Protein AF-A0A846C4S4-F1 (afdb_monomer_lite)

Radius of gyration: 27.89 Å; chains: 1; bounding box: 65×40×77 Å

Sequence (133 aa):
MNVADLKTGQMGIVDQVLNIGREQGIVQRLAAMGVVSDRPVQVLRKAQFNGPLHIRVGATTEIAIRPHEAEMIVLKTDEDDEINFYQGSQMIPKSVIELMEQVKSISVMILISIILLLISELFLKVMKLIAFS

Secondary structure (DSSP, 8-state):
-BGGGPPTT-EEEEEEE---SS-TTHHHHHHHTT--TT-EEEEEEE-STTPPEEEEETTTEEEEE-HHHHHTEEEE-TTHHHHHHHHTTTT--HHHHHHHHHHHHHHHHHHHHHHHHHHHHHHHHHHHHHTT-

Structure (mmCIF, N/CA/C/O backbone):
data_AF-A0A846C4S4-F1
#
_entry.id   AF-A0A846C4S4-F1
#
loop_
_atom_site.group_PDB
_atom_site.id
_atom_site.type_symbol
_atom_site.label_atom_id
_atom_site.label_alt_id
_atom_site.label_comp_id
_atom_site.label_asym_id
_atom_site.label_entity_id
_atom_site.label_seq_id
_atom_site.pdbx_PDB_ins_code
_atom_site.Cartn_x
_atom_site.Cartn_y
_atom_site.Cartn_z
_atom_site.occupancy
_atom_site.B_iso_or_equiv
_atom_site.auth_seq_id
_atom_site.auth_comp_id
_atom_site.auth_asym_id
_atom_site.auth_atom_id
_atom_site.pdbx_PDB_model_num
ATOM 1 N N . MET A 1 1 ? 8.318 4.111 1.316 1.00 88.62 1 MET A N 1
ATOM 2 C CA . MET A 1 1 ? 7.107 4.956 1.170 1.00 88.62 1 MET A CA 1
ATOM 3 C C . MET A 1 1 ? 6.078 4.526 2.212 1.00 88.62 1 MET A C 1
ATOM 5 O O . MET A 1 1 ? 6.084 3.351 2.561 1.00 88.62 1 MET A O 1
ATOM 9 N N . ASN A 1 2 ? 5.232 5.419 2.740 1.00 93.62 2 ASN A N 1
ATOM 10 C CA . ASN A 1 2 ? 4.182 5.058 3.708 1.00 93.62 2 ASN A CA 1
ATOM 11 C C . ASN A 1 2 ? 2.769 5.466 3.241 1.00 93.62 2 ASN A C 1
ATOM 13 O O . ASN A 1 2 ? 2.591 6.118 2.211 1.00 93.62 2 ASN A O 1
ATOM 17 N N . VAL A 1 3 ? 1.739 5.078 3.998 1.00 94.38 3 VAL A N 1
ATOM 18 C CA . VAL A 1 3 ? 0.335 5.404 3.676 1.00 94.38 3 VAL A CA 1
ATOM 19 C C . VAL A 1 3 ? 0.037 6.904 3.778 1.00 94.38 3 VAL A C 1
ATOM 21 O O . VAL A 1 3 ? -0.821 7.404 3.047 1.00 94.38 3 VAL A O 1
ATOM 24 N N . ALA A 1 4 ? 0.726 7.647 4.648 1.00 93.25 4 ALA A N 1
ATOM 25 C CA . ALA A 1 4 ? 0.550 9.095 4.756 1.00 93.25 4 ALA A CA 1
ATOM 26 C C . ALA A 1 4 ? 0.987 9.832 3.474 1.00 93.25 4 ALA A C 1
ATOM 28 O O . ALA A 1 4 ? 0.370 10.847 3.122 1.00 93.25 4 ALA A O 1
ATOM 29 N N . ASP A 1 5 ? 1.964 9.286 2.743 1.00 93.62 5 ASP A N 1
ATOM 30 C CA . ASP A 1 5 ? 2.475 9.826 1.476 1.00 93.62 5 ASP A CA 1
ATOM 31 C C . ASP A 1 5 ? 1.477 9.677 0.311 1.00 93.62 5 ASP A C 1
ATOM 33 O O . ASP A 1 5 ? 1.509 10.455 -0.647 1.00 93.62 5 ASP A O 1
ATOM 37 N N . LEU A 1 6 ? 0.543 8.721 0.391 1.00 92.38 6 LEU A N 1
ATOM 38 C CA . LEU A 1 6 ? -0.448 8.484 -0.661 1.00 92.38 6 LEU A CA 1
ATOM 39 C C . LEU A 1 6 ? -1.405 9.672 -0.823 1.00 92.38 6 LEU A C 1
ATOM 41 O O . LEU A 1 6 ? -1.929 10.242 0.140 1.00 92.38 6 LEU A O 1
ATOM 45 N N . LYS A 1 7 ? -1.699 10.037 -2.070 1.00 92.19 7 LYS A N 1
ATOM 46 C CA . LYS A 1 7 ? -2.759 11.001 -2.400 1.00 92.19 7 LYS A CA 1
ATOM 47 C C . LYS A 1 7 ? -4.128 10.328 -2.338 1.00 92.19 7 LYS A C 1
ATOM 49 O O . LYS A 1 7 ? -4.252 9.116 -2.483 1.00 92.19 7 LYS A O 1
ATOM 54 N N . THR A 1 8 ? -5.179 11.126 -2.171 1.00 94.12 8 THR A N 1
ATOM 55 C CA . THR A 1 8 ? -6.559 10.637 -2.270 1.00 94.12 8 THR A CA 1
ATOM 56 C C . THR A 1 8 ? -6.774 9.892 -3.591 1.00 94.12 8 THR A C 1
ATOM 58 O O . THR A 1 8 ? -6.402 10.390 -4.650 1.00 94.12 8 THR A O 1
ATOM 61 N N . GLY A 1 9 ? -7.362 8.701 -3.517 1.00 93.50 9 GLY A N 1
ATOM 62 C CA . GLY A 1 9 ? -7.580 7.790 -4.638 1.00 93.50 9 GLY A CA 1
ATOM 63 C C . GLY A 1 9 ? -6.430 6.815 -4.900 1.00 93.50 9 GLY A C 1
ATOM 64 O O . GLY A 1 9 ? -6.673 5.780 -5.519 1.00 93.50 9 GLY A O 1
ATOM 65 N N . GLN A 1 10 ? -5.213 7.087 -4.412 1.00 92.94 10 GLN A N 1
ATOM 66 C CA . GLN A 1 10 ? -4.066 6.201 -4.620 1.00 92.94 10 GLN A CA 1
ATOM 67 C C . GLN A 1 10 ? -4.130 4.959 -3.735 1.00 92.94 10 GLN A C 1
ATOM 69 O O . GLN A 1 10 ? -4.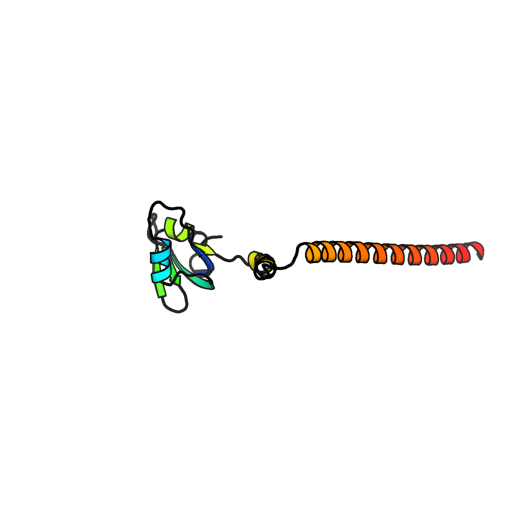664 4.994 -2.621 1.00 92.94 10 GLN A O 1
ATOM 74 N N . MET A 1 11 ? -3.551 3.878 -4.256 1.00 92.62 11 MET A N 1
ATOM 75 C CA . MET A 1 11 ? -3.430 2.590 -3.588 1.00 92.62 11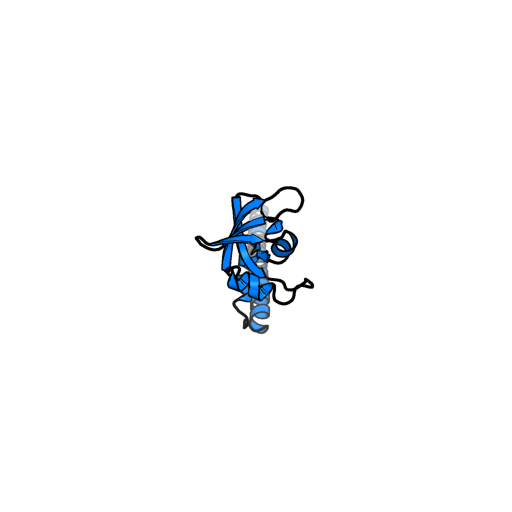 MET A CA 1
ATOM 76 C C . MET A 1 11 ? -1.967 2.190 -3.439 1.00 92.62 11 MET A C 1
ATOM 78 O O . MET A 1 11 ? -1.135 2.586 -4.250 1.00 92.62 11 MET A O 1
ATOM 82 N N . GLY A 1 12 ? -1.682 1.378 -2.428 1.00 93.44 12 GLY A N 1
ATOM 83 C CA . GLY A 1 12 ? -0.414 0.678 -2.259 1.00 93.44 12 GLY A CA 1
ATOM 84 C C . GLY A 1 12 ? -0.635 -0.679 -1.599 1.00 93.44 12 GLY A C 1
ATOM 85 O O . GLY A 1 12 ? -1.733 -0.968 -1.119 1.00 93.44 12 GLY A O 1
ATOM 86 N N . ILE A 1 13 ? 0.402 -1.511 -1.571 1.00 94.62 13 ILE A N 1
ATOM 87 C CA . ILE A 1 13 ? 0.392 -2.785 -0.845 1.00 94.62 13 ILE A CA 1
ATOM 88 C C . ILE A 1 13 ? 1.138 -2.596 0.467 1.00 94.62 13 ILE A C 1
ATOM 90 O O . ILE A 1 13 ? 2.247 -2.072 0.468 1.00 94.62 13 ILE A O 1
ATOM 94 N N . VAL A 1 14 ? 0.537 -3.003 1.583 1.00 93.81 14 VAL A N 1
ATOM 95 C CA . VAL A 1 14 ? 1.193 -2.946 2.893 1.00 93.81 14 VAL A CA 1
ATOM 96 C C . VAL A 1 14 ? 2.364 -3.927 2.917 1.00 93.81 14 VAL A C 1
ATOM 98 O O . VAL A 1 14 ? 2.187 -5.116 2.663 1.00 93.81 14 VAL A O 1
ATOM 101 N N . ASP A 1 15 ? 3.547 -3.429 3.256 1.00 93.50 15 ASP A N 1
ATOM 102 C CA . ASP A 1 15 ? 4.729 -4.244 3.523 1.00 93.50 15 ASP A CA 1
ATOM 103 C C . ASP A 1 15 ? 4.745 -4.666 4.997 1.00 93.50 15 ASP A C 1
ATOM 105 O O . ASP A 1 15 ? 4.544 -5.830 5.347 1.00 93.50 15 ASP A O 1
ATOM 109 N N . GLN A 1 16 ? 4.851 -3.679 5.887 1.00 91.75 16 GLN A N 1
ATOM 110 C CA . GLN A 1 16 ? 4.891 -3.882 7.330 1.00 91.75 16 GLN A CA 1
ATOM 111 C C . GLN A 1 16 ? 4.355 -2.668 8.096 1.00 91.75 16 GLN A C 1
ATOM 113 O O . GLN A 1 16 ? 4.259 -1.558 7.570 1.00 91.75 16 GLN A O 1
ATOM 118 N N . VAL A 1 17 ? 4.031 -2.877 9.373 1.00 90.81 17 VAL A N 1
ATOM 119 C CA . VAL A 1 17 ? 3.620 -1.815 10.300 1.00 90.81 17 VAL A CA 1
ATOM 120 C C . VAL A 1 17 ? 4.698 -1.645 11.364 1.00 90.81 17 VAL A C 1
ATOM 122 O O . VAL A 1 17 ? 4.996 -2.573 12.117 1.00 90.81 17 VAL A O 1
ATOM 125 N N . LEU A 1 18 ? 5.283 -0.454 11.433 1.00 89.19 18 LEU A N 1
ATOM 126 C CA . LEU A 1 18 ? 6.354 -0.125 12.364 1.00 89.19 18 LEU A CA 1
ATOM 127 C C . LEU A 1 18 ? 5.796 0.207 13.756 1.00 89.19 18 LEU A C 1
ATOM 129 O O . LEU A 1 18 ? 4.785 0.891 13.890 1.00 89.19 18 LEU A O 1
ATOM 133 N N . ASN A 1 19 ? 6.485 -0.230 14.811 1.00 86.62 19 ASN A N 1
ATOM 134 C CA . ASN A 1 19 ? 6.145 0.106 16.196 1.00 86.62 19 ASN A CA 1
ATOM 135 C C . ASN A 1 19 ? 7.141 1.125 16.768 1.00 86.62 19 ASN A C 1
ATOM 137 O O . ASN A 1 19 ? 7.992 0.785 17.587 1.00 86.62 19 ASN A O 1
ATOM 141 N N . ILE A 1 20 ? 7.084 2.360 16.266 1.00 77.69 20 ILE A N 1
ATOM 142 C CA . ILE A 1 20 ? 8.043 3.429 16.614 1.00 77.69 20 ILE A CA 1
ATOM 143 C C . ILE A 1 20 ? 7.416 4.449 17.591 1.00 77.69 20 ILE A C 1
ATOM 145 O O . ILE A 1 20 ? 8.097 5.310 18.146 1.00 77.69 20 ILE A O 1
ATOM 149 N N . GLY A 1 21 ? 6.109 4.345 17.848 1.00 70.44 21 GLY A N 1
ATOM 150 C CA . GLY A 1 21 ? 5.369 5.244 18.732 1.00 70.44 21 GLY A CA 1
ATOM 151 C C . GLY A 1 21 ? 5.396 4.856 20.215 1.00 70.44 21 GLY A C 1
ATOM 152 O O . GLY A 1 21 ? 5.827 3.777 20.607 1.00 70.44 21 GLY A O 1
ATOM 153 N N . ARG A 1 22 ? 4.859 5.747 21.062 1.00 65.56 22 ARG A N 1
ATOM 154 C CA . ARG A 1 22 ? 4.600 5.457 22.488 1.00 65.56 22 ARG A CA 1
ATOM 155 C C . ARG A 1 22 ? 3.328 4.630 22.723 1.00 65.56 22 ARG A C 1
ATOM 157 O O . ARG A 1 22 ? 3.098 4.195 23.849 1.00 65.56 22 ARG A O 1
ATOM 164 N N . GLU A 1 23 ? 2.490 4.446 21.701 1.00 75.75 23 GLU A N 1
ATOM 165 C CA . GLU A 1 23 ? 1.275 3.632 21.805 1.00 75.75 23 GLU A CA 1
ATOM 166 C C . GLU A 1 23 ? 1.626 2.143 21.769 1.00 75.75 23 GLU A C 1
ATOM 168 O O . GLU A 1 23 ? 1.909 1.562 20.721 1.00 75.75 23 GLU A O 1
ATOM 173 N N . GLN A 1 24 ? 1.566 1.509 22.938 1.00 80.06 24 GLN A N 1
ATOM 174 C CA . GLN A 1 24 ? 1.653 0.059 23.040 1.00 80.06 24 GLN A CA 1
ATOM 175 C C . GLN A 1 24 ? 0.465 -0.579 22.310 1.00 80.06 24 GLN A C 1
ATOM 177 O O . GLN A 1 24 ? -0.685 -0.197 22.517 1.00 80.06 24 GLN A O 1
ATOM 182 N N . GLY A 1 25 ? 0.742 -1.566 21.458 1.00 86.06 25 GLY A N 1
ATOM 183 C CA . GLY A 1 25 ? -0.300 -2.342 20.783 1.00 86.06 25 GLY A CA 1
ATOM 184 C C . GLY A 1 25 ? -0.833 -1.742 19.480 1.00 86.06 25 GLY A C 1
ATOM 185 O O . GLY A 1 25 ? -1.808 -2.267 18.943 1.00 86.06 25 GLY A O 1
ATOM 186 N N . ILE A 1 26 ? -0.211 -0.686 18.936 1.00 89.38 26 ILE A N 1
ATOM 187 C CA . ILE A 1 26 ? -0.620 -0.109 17.644 1.00 89.38 26 ILE A CA 1
ATOM 188 C C . ILE A 1 26 ? -0.626 -1.154 16.521 1.00 89.38 26 ILE A C 1
ATOM 190 O O . ILE A 1 26 ? -1.588 -1.232 15.760 1.00 89.38 26 ILE A O 1
ATOM 194 N N . VAL A 1 27 ? 0.396 -2.013 16.474 1.00 90.94 27 VAL A N 1
ATOM 195 C CA . VAL A 1 27 ? 0.512 -3.093 15.484 1.00 90.94 27 VAL A CA 1
ATOM 196 C C . VAL A 1 27 ? -0.649 -4.075 15.625 1.00 90.94 27 VAL A C 1
ATOM 198 O O . VAL A 1 27 ? -1.316 -4.372 14.639 1.00 90.94 27 VAL A O 1
ATOM 201 N N . GLN A 1 28 ? -0.953 -4.532 16.845 1.00 93.81 28 GLN A N 1
ATOM 202 C CA . GLN A 1 28 ? -2.076 -5.439 17.099 1.00 93.81 28 GLN A CA 1
ATOM 203 C C . GLN A 1 28 ? -3.421 -4.803 16.734 1.00 93.81 28 GLN A C 1
ATOM 205 O O . GLN A 1 28 ? -4.262 -5.465 16.130 1.00 93.81 28 GLN A O 1
ATOM 210 N N . ARG A 1 29 ? -3.628 -3.523 17.066 1.00 93.81 29 ARG A N 1
ATOM 211 C CA . ARG A 1 29 ? -4.866 -2.803 16.740 1.00 93.81 29 ARG A CA 1
ATOM 212 C C . ARG A 1 29 ? -5.044 -2.648 15.232 1.00 93.81 29 ARG A C 1
ATOM 214 O O . ARG A 1 29 ? -6.123 -2.932 14.719 1.00 93.81 29 ARG A O 1
ATOM 221 N N . LEU A 1 30 ? -4.003 -2.215 14.524 1.00 93.44 30 LEU A N 1
ATOM 222 C CA . LEU A 1 30 ? -4.022 -2.073 13.067 1.00 93.44 30 LEU A CA 1
ATOM 223 C C . LEU A 1 30 ? -4.244 -3.432 12.384 1.00 93.44 30 LEU A C 1
ATOM 225 O O . LEU A 1 30 ? -5.108 -3.535 11.512 1.00 93.44 30 LEU A O 1
ATOM 229 N N . ALA A 1 31 ? -3.579 -4.489 12.856 1.00 93.44 31 ALA A N 1
ATOM 230 C CA . ALA A 1 31 ? -3.778 -5.850 12.362 1.00 93.44 31 ALA A CA 1
ATOM 231 C C . ALA A 1 31 ? -5.213 -6.357 12.585 1.00 93.44 31 ALA A C 1
ATOM 233 O O . ALA A 1 31 ? -5.812 -6.919 11.671 1.00 93.44 31 ALA A O 1
ATOM 234 N N . ALA A 1 32 ? -5.804 -6.103 13.758 1.00 94.12 32 ALA A N 1
ATOM 235 C CA . ALA A 1 32 ? -7.195 -6.458 14.055 1.00 94.12 32 ALA A CA 1
ATOM 236 C C . ALA A 1 32 ? -8.208 -5.719 13.160 1.00 94.12 32 ALA A C 1
ATOM 238 O O . ALA A 1 32 ? -9.292 -6.232 12.896 1.00 94.12 32 ALA A O 1
ATOM 239 N N . MET A 1 33 ? -7.844 -4.536 12.660 1.00 93.94 33 MET A N 1
ATOM 240 C CA . MET A 1 33 ? -8.622 -3.781 11.672 1.00 93.94 33 MET A CA 1
ATOM 241 C C . MET A 1 33 ? -8.337 -4.202 10.218 1.00 93.94 33 MET A C 1
ATOM 243 O O . MET A 1 33 ? -8.919 -3.646 9.290 1.00 93.94 33 MET A O 1
ATOM 247 N N . GLY A 1 34 ? -7.461 -5.187 10.003 1.00 91.81 34 GLY A N 1
ATOM 248 C CA . GLY A 1 34 ? -7.134 -5.742 8.690 1.00 91.81 34 GLY A CA 1
ATOM 249 C C . GLY A 1 34 ? -5.909 -5.127 8.011 1.00 91.81 34 GLY A C 1
ATOM 250 O O . GLY A 1 34 ? -5.575 -5.553 6.906 1.00 91.81 34 GLY A O 1
ATOM 251 N N . VAL A 1 35 ? -5.224 -4.169 8.648 1.00 94.31 35 VAL A N 1
ATOM 252 C CA . VAL A 1 35 ? -3.944 -3.621 8.167 1.00 94.31 35 VAL A CA 1
ATOM 253 C C . VAL A 1 35 ? -2.839 -4.621 8.497 1.00 94.31 35 VAL A C 1
ATOM 255 O O . VAL A 1 35 ? -2.222 -4.574 9.559 1.00 94.31 35 VAL A O 1
ATOM 258 N N . VAL A 1 36 ? -2.629 -5.563 7.586 1.00 93.25 36 VAL A N 1
ATOM 259 C CA . VAL A 1 36 ? -1.590 -6.596 7.661 1.00 93.25 36 VAL A CA 1
ATOM 260 C C . VAL A 1 36 ? -0.783 -6.605 6.366 1.00 93.25 36 VAL A C 1
ATOM 262 O O . VAL A 1 36 ? -1.237 -6.061 5.359 1.00 93.25 36 VAL A O 1
ATOM 265 N N . SER A 1 37 ? 0.399 -7.218 6.391 1.00 91.12 37 SER A N 1
ATOM 266 C CA . SER A 1 37 ? 1.248 -7.394 5.210 1.00 91.12 37 SER A CA 1
ATOM 267 C C . SER A 1 37 ? 0.479 -7.996 4.029 1.00 91.12 37 SER A C 1
ATOM 269 O O . SER A 1 37 ? -0.468 -8.766 4.212 1.00 91.12 37 SER A O 1
ATOM 271 N N . ASP A 1 38 ? 0.873 -7.607 2.819 1.00 91.94 38 ASP A N 1
ATOM 272 C CA . ASP A 1 38 ? 0.292 -8.034 1.539 1.00 91.94 38 ASP A CA 1
ATOM 273 C C . ASP A 1 38 ? -1.176 -7.644 1.320 1.00 91.94 38 ASP A C 1
ATOM 275 O O . ASP A 1 38 ? -1.826 -8.106 0.378 1.00 91.94 38 ASP A O 1
ATOM 279 N N . ARG A 1 39 ? -1.729 -6.760 2.158 1.00 92.81 39 ARG A N 1
ATOM 280 C CA . ARG A 1 39 ? -3.064 -6.205 1.924 1.00 92.81 39 ARG A CA 1
ATOM 281 C C . ARG A 1 39 ? -2.998 -4.901 1.141 1.00 92.81 39 ARG A C 1
ATOM 283 O O . ARG A 1 39 ? -2.189 -4.034 1.471 1.00 92.81 39 ARG A O 1
ATOM 290 N N . PRO A 1 40 ? -3.881 -4.718 0.141 1.00 94.69 40 PRO A N 1
ATOM 291 C CA . PRO A 1 40 ? -4.008 -3.436 -0.520 1.00 94.69 40 PRO A CA 1
ATOM 292 C C . PRO A 1 40 ? -4.620 -2.421 0.440 1.00 94.69 40 PRO A C 1
ATOM 294 O O . PRO A 1 40 ? -5.536 -2.739 1.207 1.00 94.69 40 PRO A O 1
ATOM 297 N N . VAL A 1 41 ? -4.131 -1.193 0.362 1.00 96.25 41 VAL A N 1
ATOM 298 C CA . VAL A 1 41 ? -4.650 -0.046 1.096 1.00 96.25 41 VAL A CA 1
ATOM 299 C C . VAL A 1 41 ? -4.858 1.122 0.141 1.00 96.25 41 VAL A C 1
ATOM 301 O O . VAL A 1 41 ? -4.006 1.403 -0.695 1.00 96.25 41 VAL A O 1
ATOM 304 N N . GLN A 1 42 ? -5.995 1.803 0.258 1.00 96.56 42 GLN A N 1
ATOM 305 C CA . GLN A 1 42 ? -6.364 2.963 -0.552 1.00 96.56 42 GLN A CA 1
ATOM 306 C C . GLN A 1 42 ? -6.683 4.156 0.336 1.00 96.56 42 GLN A C 1
ATOM 308 O O . GLN A 1 42 ? -7.461 4.023 1.279 1.00 96.56 42 GLN A O 1
ATOM 313 N N . VAL A 1 43 ? -6.187 5.346 -0.006 1.00 96.19 43 VAL A N 1
ATOM 314 C CA . VAL A 1 43 ? -6.639 6.579 0.653 1.00 96.19 43 VAL A CA 1
ATOM 315 C C . VAL A 1 43 ? -7.956 7.036 0.035 1.00 96.19 43 VAL A C 1
ATOM 317 O O . VAL A 1 43 ? -7.995 7.451 -1.120 1.00 96.19 43 VAL A O 1
ATOM 320 N N . LEU A 1 44 ? -9.037 7.014 0.812 1.00 96.00 44 LEU A N 1
ATOM 321 C CA . LEU A 1 44 ? -10.362 7.457 0.369 1.00 96.00 44 LEU A CA 1
ATOM 322 C C . LEU A 1 44 ? -10.538 8.968 0.501 1.00 96.00 44 LEU A C 1
ATOM 324 O O . LEU A 1 44 ? -11.121 9.605 -0.371 1.00 96.00 44 LEU A O 1
ATOM 328 N N . ARG A 1 45 ? -10.051 9.550 1.602 1.00 93.69 45 ARG A N 1
ATOM 329 C CA . ARG A 1 45 ? -10.026 11.004 1.819 1.00 93.69 45 ARG A CA 1
ATOM 330 C C . ARG A 1 45 ? -9.053 11.390 2.928 1.00 93.69 45 ARG A C 1
ATOM 332 O O . ARG A 1 45 ? -8.855 10.635 3.880 1.00 93.69 45 ARG A O 1
ATOM 339 N N . LYS A 1 46 ? -8.529 12.613 2.843 1.00 91.31 46 LYS A N 1
ATOM 340 C CA . LYS A 1 46 ? -7.775 13.278 3.913 1.00 91.31 46 LYS A CA 1
ATOM 341 C C . LYS A 1 46 ? -8.655 14.356 4.543 1.00 91.31 46 LYS A C 1
ATOM 343 O O . LYS A 1 46 ? -9.171 15.209 3.822 1.00 91.31 46 LYS A O 1
ATOM 348 N N . ALA A 1 47 ? -8.857 14.316 5.858 1.00 87.06 47 ALA A N 1
ATOM 349 C CA . ALA A 1 47 ? -9.492 15.430 6.554 1.00 87.06 47 ALA A CA 1
ATOM 350 C C . ALA A 1 47 ? -8.543 16.642 6.605 1.00 87.06 47 ALA A C 1
ATOM 352 O O . ALA A 1 47 ? -7.321 16.490 6.631 1.00 87.06 47 ALA A O 1
ATOM 353 N N . GLN A 1 48 ? -9.100 17.853 6.617 1.00 83.81 48 GLN A N 1
ATOM 354 C CA . GLN A 1 48 ? -8.309 19.071 6.816 1.00 83.81 48 GLN A CA 1
ATOM 355 C C . GLN A 1 48 ? -7.870 19.206 8.287 1.00 83.81 48 GLN A C 1
ATOM 357 O O . GLN A 1 48 ? -8.424 18.544 9.163 1.00 83.81 48 GLN A O 1
ATOM 362 N N . PHE A 1 49 ? -6.876 20.062 8.556 1.00 77.81 49 PHE A N 1
ATOM 363 C CA . PHE A 1 49 ? -6.411 20.411 9.910 1.00 77.81 49 PHE A CA 1
ATOM 364 C C . PHE A 1 49 ? -6.000 19.219 10.793 1.00 77.81 49 PHE A C 1
ATOM 366 O O . PHE A 1 49 ? -6.506 19.055 11.899 1.00 77.81 49 PHE A O 1
ATOM 373 N N . ASN A 1 50 ? -5.061 18.390 10.319 1.00 73.94 50 ASN A N 1
ATOM 374 C CA . ASN A 1 50 ? -4.542 17.236 11.075 1.00 73.94 50 ASN A CA 1
ATOM 375 C C . ASN A 1 50 ? -5.631 16.219 11.483 1.00 73.94 50 ASN A C 1
ATOM 377 O O . ASN A 1 50 ? -5.469 15.457 12.438 1.00 73.94 50 ASN A O 1
ATOM 381 N N . GLY A 1 51 ? -6.764 16.231 10.775 1.00 84.12 51 GLY A N 1
ATOM 382 C CA . GLY A 1 51 ? -7.839 15.275 10.971 1.00 84.12 51 GLY A CA 1
ATOM 383 C C . GLY A 1 51 ? -7.458 13.868 10.492 1.00 84.12 51 GLY A C 1
ATOM 384 O O . GLY A 1 51 ? -6.417 13.667 9.863 1.00 84.12 51 GLY A O 1
ATOM 385 N N . PRO A 1 52 ? -8.305 12.871 10.776 1.00 91.38 52 PRO A N 1
ATOM 386 C CA . PRO A 1 52 ? -8.017 11.487 10.438 1.00 91.38 52 PRO A CA 1
ATOM 387 C C . PRO A 1 52 ? -7.938 11.251 8.923 1.00 91.38 52 PRO A C 1
ATOM 389 O O . PRO A 1 52 ? -8.645 11.868 8.118 1.00 91.38 52 PRO A O 1
ATOM 392 N N . LEU A 1 53 ? -7.092 10.296 8.554 1.00 94.56 53 LEU A N 1
ATOM 393 C CA . LEU A 1 53 ? -6.972 9.733 7.223 1.00 94.56 53 LEU A CA 1
ATOM 394 C C . LEU A 1 53 ? -7.968 8.581 7.076 1.00 94.56 53 LEU A C 1
ATOM 396 O O . LEU A 1 53 ? -7.905 7.608 7.825 1.00 94.56 53 LEU A O 1
ATOM 400 N N . HIS A 1 54 ? -8.894 8.684 6.122 1.00 96.12 54 HIS A N 1
ATOM 401 C CA . HIS A 1 54 ? -9.840 7.606 5.840 1.00 96.12 54 HIS A CA 1
ATOM 402 C C . HIS A 1 54 ? -9.258 6.693 4.766 1.00 96.12 54 HIS A C 1
ATOM 404 O O . HIS A 1 54 ? -8.991 7.151 3.649 1.00 96.12 54 HIS A O 1
ATOM 410 N N . ILE A 1 55 ? -9.070 5.422 5.104 1.00 96.38 55 ILE A N 1
ATOM 411 C CA . ILE A 1 55 ? -8.474 4.426 4.222 1.00 96.38 55 ILE A CA 1
ATOM 412 C C . ILE A 1 55 ? -9.395 3.223 4.047 1.00 96.38 55 ILE A C 1
ATOM 414 O O . ILE A 1 55 ? -10.135 2.860 4.959 1.00 96.38 55 ILE A O 1
ATOM 418 N N . ARG A 1 56 ? -9.318 2.587 2.879 1.00 97.25 56 ARG A N 1
ATOM 419 C CA . ARG A 1 56 ? -9.863 1.250 2.642 1.00 97.25 56 ARG A CA 1
ATOM 420 C C . ARG A 1 56 ? -8.733 0.239 2.689 1.00 97.25 56 ARG A C 1
ATOM 422 O O . ARG A 1 56 ? -7.700 0.474 2.076 1.00 97.25 56 ARG A O 1
ATOM 429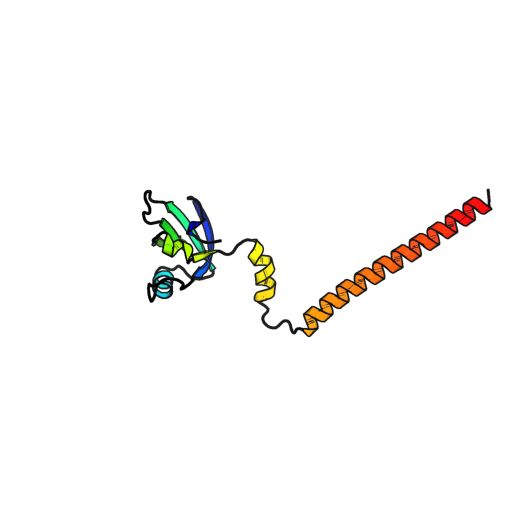 N N . VAL A 1 57 ? -8.941 -0.875 3.372 1.00 95.94 57 VAL A N 1
ATOM 430 C CA . VAL A 1 57 ? -7.999 -1.983 3.498 1.00 95.94 57 VAL A CA 1
ATOM 431 C C . VAL A 1 57 ? -8.657 -3.252 2.965 1.00 95.94 57 VAL A C 1
ATOM 433 O O . VAL A 1 57 ? -9.791 -3.584 3.318 1.00 95.94 57 VAL A O 1
ATOM 436 N N . GLY A 1 58 ? -7.958 -3.976 2.094 1.00 92.62 58 GLY A N 1
ATOM 437 C CA . GLY A 1 58 ? -8.546 -5.108 1.386 1.00 92.62 58 GLY A CA 1
ATOM 438 C C . GLY A 1 58 ? -9.680 -4.673 0.452 1.00 92.62 58 GLY A C 1
ATOM 439 O O . GLY A 1 58 ? -9.609 -3.629 -0.189 1.00 92.62 58 GLY A O 1
ATOM 440 N N . ALA A 1 59 ? -10.727 -5.496 0.362 1.00 88.25 59 ALA A N 1
ATOM 441 C CA . ALA A 1 59 ? -11.827 -5.263 -0.573 1.00 88.25 59 ALA A CA 1
ATOM 442 C C . ALA A 1 59 ? -12.863 -4.249 -0.060 1.00 88.25 59 ALA A C 1
ATOM 444 O O . ALA A 1 59 ? -13.388 -3.462 -0.843 1.00 88.25 59 ALA A O 1
ATOM 445 N N . THR A 1 60 ? -13.182 -4.276 1.238 1.00 92.00 60 THR A N 1
ATOM 446 C CA . THR A 1 60 ? -14.380 -3.596 1.769 1.00 92.00 60 THR A CA 1
ATOM 447 C C . THR A 1 60 ? -14.175 -2.873 3.093 1.00 92.00 60 THR A C 1
ATOM 449 O O . THR A 1 60 ? -15.059 -2.131 3.507 1.00 92.00 60 THR A O 1
ATOM 452 N N . THR A 1 61 ? -13.065 -3.094 3.796 1.00 96.12 61 THR A N 1
ATOM 453 C CA . THR A 1 61 ? -12.911 -2.581 5.161 1.00 96.12 61 THR A CA 1
ATOM 454 C C . THR A 1 61 ? -12.470 -1.128 5.121 1.00 96.12 61 THR A C 1
ATOM 456 O O . THR A 1 61 ? -11.393 -0.836 4.617 1.00 96.12 61 THR A O 1
ATOM 459 N N . GLU A 1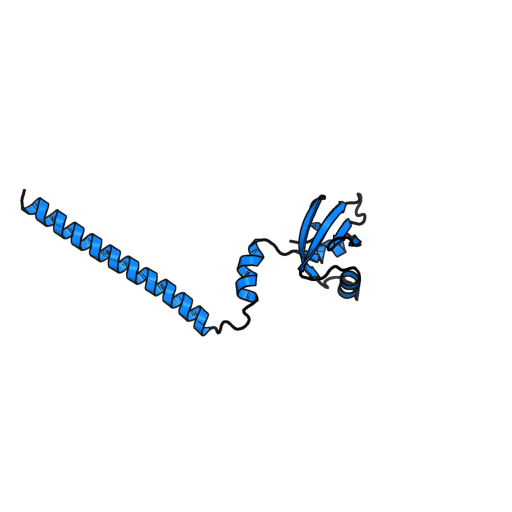 62 ? -13.273 -0.214 5.657 1.00 96.75 62 GLU A N 1
ATOM 460 C CA . GLU A 1 62 ? -12.943 1.212 5.723 1.00 96.75 62 GLU A CA 1
ATOM 461 C C . GLU A 1 62 ? -12.677 1.628 7.168 1.00 96.75 62 GLU A C 1
ATOM 463 O O . GLU A 1 62 ? -13.477 1.351 8.061 1.00 96.75 62 GLU A O 1
ATOM 468 N N . ILE A 1 63 ? -11.535 2.272 7.404 1.00 95.56 63 ILE A N 1
ATOM 469 C CA . ILE A 1 63 ? -11.107 2.713 8.732 1.00 95.56 63 ILE A CA 1
ATOM 470 C C . ILE A 1 63 ? -10.540 4.127 8.683 1.00 95.56 63 ILE A C 1
ATOM 472 O O . ILE A 1 63 ? -9.969 4.567 7.684 1.00 95.56 63 ILE A O 1
ATOM 476 N N . ALA A 1 64 ? -10.691 4.849 9.787 1.00 95.06 64 ALA A N 1
ATOM 477 C CA . ALA A 1 64 ? -10.099 6.163 9.984 1.00 95.06 64 ALA A CA 1
ATOM 478 C C . ALA A 1 64 ? -8.894 6.034 10.921 1.00 95.06 64 ALA A C 1
ATOM 480 O O . ALA A 1 64 ? -9.049 5.605 12.063 1.00 95.06 64 ALA A O 1
ATOM 481 N N . ILE A 1 65 ? -7.712 6.414 10.443 1.00 93.50 65 ILE A N 1
ATOM 482 C CA . ILE A 1 65 ? -6.460 6.368 11.206 1.00 93.50 65 ILE A CA 1
ATOM 483 C C . ILE A 1 65 ? -5.875 7.767 11.358 1.00 93.50 65 ILE A C 1
ATOM 485 O O . ILE A 1 65 ? -6.138 8.661 10.552 1.00 93.50 65 ILE A O 1
ATOM 489 N N . ARG A 1 66 ? -5.095 7.998 12.409 1.00 92.25 66 ARG A N 1
ATOM 490 C CA . ARG A 1 66 ? -4.436 9.298 12.605 1.00 92.25 66 ARG A CA 1
ATOM 491 C C . ARG A 1 66 ? -3.256 9.456 11.632 1.00 92.25 66 ARG A C 1
ATOM 493 O O . ARG A 1 66 ? -2.667 8.449 11.245 1.00 92.25 66 ARG A O 1
AT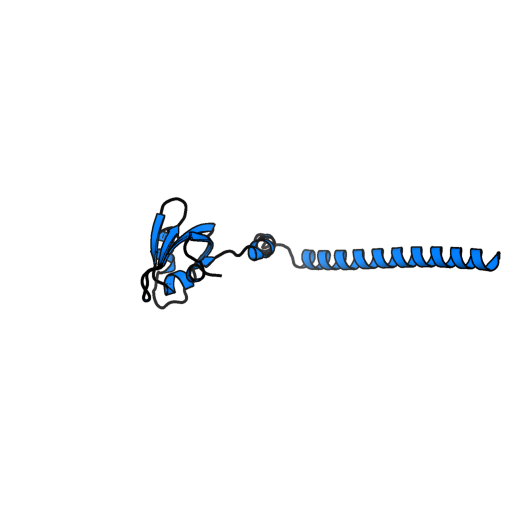OM 500 N N . PRO A 1 67 ? -2.847 10.688 11.271 1.00 91.31 67 PRO A N 1
ATOM 501 C CA . PRO A 1 67 ? -1.712 10.899 10.365 1.00 91.31 67 PRO A CA 1
ATOM 502 C C . PRO A 1 67 ? -0.425 10.174 10.797 1.00 91.31 67 PRO A C 1
ATOM 504 O O . PRO A 1 67 ? 0.168 9.465 9.994 1.00 91.31 67 PRO A O 1
ATOM 507 N N . HIS A 1 68 ? -0.076 10.224 12.086 1.00 90.44 68 HIS A N 1
ATOM 508 C CA . HIS A 1 68 ? 1.094 9.511 12.619 1.00 90.44 68 HIS A CA 1
ATOM 509 C C . HIS A 1 68 ? 0.957 7.980 12.587 1.00 90.44 68 HIS A C 1
ATOM 511 O O . HIS A 1 68 ? 1.957 7.274 12.549 1.00 90.44 68 HIS A O 1
ATOM 517 N N . GLU A 1 69 ? -0.265 7.437 12.613 1.00 92.38 69 GLU A N 1
ATOM 518 C CA . GLU A 1 69 ? -0.486 5.996 12.432 1.00 92.38 69 GLU A CA 1
ATOM 519 C C . GLU A 1 69 ? -0.243 5.603 10.974 1.00 92.38 69 GLU A C 1
ATOM 521 O O . GLU A 1 69 ? 0.351 4.563 10.710 1.00 92.38 69 GLU A O 1
ATOM 526 N N . ALA A 1 70 ? -0.642 6.460 10.030 1.00 93.50 70 ALA A N 1
ATOM 527 C CA . ALA A 1 70 ? -0.408 6.254 8.604 1.00 93.50 70 ALA A CA 1
ATOM 528 C C . ALA A 1 70 ? 1.083 6.317 8.229 1.00 93.50 70 ALA A C 1
ATOM 530 O O . ALA A 1 70 ? 1.513 5.600 7.328 1.00 93.50 70 ALA A O 1
ATOM 531 N N . GLU A 1 71 ? 1.879 7.122 8.938 1.00 93.06 71 GLU A N 1
ATOM 532 C CA . GLU A 1 71 ? 3.342 7.181 8.784 1.00 93.06 71 GLU A CA 1
ATOM 533 C C . GLU A 1 71 ? 4.034 5.864 9.172 1.00 93.06 71 GLU A C 1
ATOM 535 O O . GLU A 1 71 ? 5.099 5.545 8.647 1.00 93.06 71 GLU A O 1
ATOM 540 N N . MET A 1 72 ? 3.418 5.077 10.062 1.00 92.56 72 MET A N 1
ATOM 541 C CA . MET A 1 72 ? 3.948 3.788 10.513 1.00 92.56 72 MET A CA 1
ATOM 542 C C . MET A 1 72 ? 3.598 2.620 9.581 1.00 92.56 72 MET A C 1
ATOM 544 O O . MET A 1 72 ? 4.167 1.541 9.737 1.00 92.56 72 MET A O 1
ATOM 548 N N . ILE A 1 73 ? 2.678 2.800 8.627 1.00 94.12 73 ILE A N 1
ATOM 549 C CA . ILE A 1 73 ? 2.291 1.754 7.671 1.00 94.12 73 ILE A CA 1
ATOM 550 C C . ILE A 1 73 ? 3.160 1.899 6.422 1.00 94.12 73 ILE A C 1
ATOM 552 O O . ILE A 1 73 ? 2.929 2.783 5.593 1.00 94.12 73 ILE A O 1
ATOM 556 N N . VAL A 1 74 ? 4.159 1.029 6.295 1.00 94.94 74 VAL A N 1
ATOM 557 C CA . VAL A 1 74 ? 5.095 1.007 5.167 1.00 94.94 74 VAL A CA 1
ATOM 558 C C . VAL A 1 74 ? 4.450 0.291 3.988 1.00 94.94 74 VAL A C 1
ATOM 560 O O . VAL A 1 74 ? 3.787 -0.735 4.155 1.00 94.94 74 VAL A O 1
ATOM 563 N N . LEU A 1 75 ? 4.633 0.853 2.797 1.00 93.88 75 LEU A N 1
ATOM 564 C CA . LEU A 1 75 ? 4.145 0.299 1.543 1.00 93.88 75 LEU A CA 1
ATOM 565 C C . LEU A 1 75 ? 5.286 -0.336 0.761 1.00 93.88 75 LEU A C 1
ATOM 567 O O . LEU A 1 75 ? 6.386 0.220 0.740 1.00 93.88 75 LEU A O 1
ATOM 571 N N . LYS A 1 76 ? 4.974 -1.429 0.065 1.00 91.06 76 LYS A N 1
ATOM 572 C CA . LYS A 1 76 ? 5.827 -1.976 -0.986 1.00 91.06 76 LYS A CA 1
ATOM 573 C C . LYS A 1 76 ? 5.916 -0.962 -2.117 1.00 91.06 76 LYS A C 1
ATOM 575 O O . LYS A 1 76 ? 4.898 -0.428 -2.563 1.00 91.06 76 LYS A O 1
ATOM 580 N N . THR A 1 77 ? 7.130 -0.674 -2.537 1.00 81.88 77 THR A N 1
ATOM 581 C CA . THR A 1 77 ? 7.438 0.105 -3.730 1.00 81.88 77 THR A CA 1
ATOM 582 C C . THR A 1 77 ? 7.705 -0.857 -4.883 1.00 81.88 77 THR A C 1
ATOM 584 O O . THR A 1 77 ? 8.135 -1.982 -4.653 1.00 81.88 77 THR A O 1
ATOM 587 N N . ASP A 1 78 ? 7.468 -0.442 -6.127 1.00 65.44 78 ASP A N 1
ATOM 588 C CA . ASP A 1 78 ? 7.752 -1.291 -7.299 1.00 65.44 78 ASP A CA 1
ATOM 589 C C . ASP A 1 78 ? 9.261 -1.634 -7.419 1.00 65.44 78 ASP A C 1
ATOM 591 O O . ASP A 1 78 ? 9.640 -2.574 -8.111 1.00 65.44 78 ASP A O 1
ATOM 595 N N . GLU A 1 79 ? 10.134 -0.912 -6.701 1.00 54.62 79 GLU A N 1
ATOM 596 C CA . GLU A 1 79 ? 11.569 -1.214 -6.557 1.00 54.62 79 GLU A CA 1
ATOM 597 C C . GLU A 1 79 ? 11.832 -2.386 -5.590 1.00 54.62 79 GLU A C 1
ATOM 599 O O . GLU A 1 79 ? 12.868 -3.052 -5.659 1.00 54.62 79 GLU A O 1
ATOM 604 N N . ASP A 1 80 ? 10.873 -2.688 -4.715 1.00 51.50 80 ASP A N 1
ATOM 605 C CA . ASP A 1 80 ? 10.954 -3.777 -3.750 1.00 51.50 80 ASP A CA 1
ATOM 606 C C . ASP A 1 80 ? 10.634 -5.139 -4.384 1.00 51.50 80 ASP A C 1
ATOM 608 O O . ASP A 1 80 ? 10.903 -6.157 -3.753 1.00 51.50 80 ASP A O 1
ATOM 612 N N . ASP A 1 81 ? 10.122 -5.204 -5.617 1.00 49.06 81 ASP A N 1
ATOM 613 C CA . ASP A 1 81 ? 9.925 -6.474 -6.333 1.00 49.06 81 ASP A CA 1
ATOM 614 C C . ASP A 1 81 ? 11.244 -7.028 -6.902 1.00 49.06 81 ASP A C 1
ATOM 616 O O . ASP A 1 81 ? 11.425 -8.248 -6.956 1.00 49.06 81 ASP A O 1
ATOM 620 N N . GLU A 1 82 ? 12.221 -6.168 -7.224 1.00 47.91 82 GLU A N 1
ATOM 621 C CA . GLU A 1 82 ? 13.577 -6.630 -7.546 1.00 47.91 82 GLU A CA 1
ATOM 622 C C . GLU A 1 82 ? 14.309 -7.113 -6.290 1.00 47.91 82 GLU A C 1
ATOM 624 O O . GLU A 1 82 ? 14.998 -8.126 -6.355 1.00 47.91 82 GLU A O 1
ATOM 629 N N . ILE A 1 83 ? 14.121 -6.472 -5.129 1.00 48.16 83 ILE A N 1
ATOM 630 C CA . ILE A 1 83 ? 14.832 -6.839 -3.890 1.00 48.16 83 ILE A CA 1
ATOM 631 C C . ILE A 1 83 ? 14.145 -8.006 -3.151 1.00 48.16 83 ILE A C 1
ATOM 633 O O . ILE A 1 83 ? 14.831 -8.908 -2.663 1.00 48.16 83 ILE A O 1
ATOM 637 N N . ASN A 1 84 ? 12.809 -8.088 -3.127 1.00 44.91 84 ASN A N 1
ATOM 638 C CA . ASN A 1 84 ? 12.086 -9.182 -2.461 1.00 44.91 84 ASN A CA 1
ATOM 639 C C . ASN A 1 84 ? 12.095 -10.504 -3.240 1.00 44.91 84 ASN A C 1
ATOM 641 O O . ASN A 1 84 ? 11.924 -11.558 -2.621 1.00 44.91 84 ASN A O 1
ATOM 645 N N . PHE A 1 85 ? 12.384 -10.499 -4.546 1.00 47.75 85 PHE A N 1
ATOM 646 C CA . PHE A 1 85 ? 12.698 -11.736 -5.268 1.00 47.75 85 PHE A CA 1
ATOM 647 C C . PHE A 1 85 ? 14.023 -12.356 -4.779 1.00 47.75 85 PHE A C 1
ATOM 649 O O . PHE A 1 85 ? 14.127 -13.579 -4.650 1.00 47.75 85 PHE A O 1
ATOM 656 N N . TYR A 1 86 ? 15.010 -11.533 -4.395 1.00 48.06 86 TYR A N 1
ATOM 657 C CA . TYR A 1 86 ? 16.241 -12.012 -3.752 1.00 48.06 86 TYR A CA 1
ATOM 658 C C . TYR A 1 86 ? 16.048 -12.334 -2.260 1.00 48.06 86 TYR A C 1
ATOM 660 O O . TYR A 1 86 ? 16.644 -13.289 -1.759 1.00 48.06 86 TYR A O 1
ATOM 668 N N . GLN A 1 87 ? 15.193 -11.598 -1.541 1.00 46.62 87 GLN A N 1
ATOM 669 C CA . GLN A 1 87 ? 15.012 -11.765 -0.092 1.00 46.62 87 GLN A CA 1
ATOM 670 C C . GLN A 1 87 ? 14.118 -12.962 0.293 1.00 46.62 87 GLN A C 1
ATOM 672 O O . GLN A 1 87 ? 14.346 -13.583 1.333 1.00 46.62 87 GLN A O 1
ATOM 677 N N . GLY A 1 88 ? 13.159 -13.353 -0.559 1.00 39.97 88 GLY A N 1
ATOM 678 C CA . GLY A 1 88 ? 12.377 -14.592 -0.405 1.00 39.97 88 GLY A CA 1
ATOM 679 C C . GLY A 1 88 ? 13.214 -15.874 -0.533 1.00 39.97 88 GLY A C 1
ATOM 680 O O . GLY A 1 88 ? 12.761 -16.954 -0.159 1.00 39.97 88 GLY A O 1
ATOM 681 N N . SER A 1 89 ? 14.463 -15.745 -0.991 1.00 44.19 89 SER A N 1
ATOM 682 C CA . SER A 1 89 ? 15.484 -16.791 -0.985 1.00 44.19 89 SER A CA 1
ATOM 683 C C . SER A 1 89 ? 16.500 -16.573 0.142 1.00 44.19 89 SER A C 1
ATOM 685 O O . SER A 1 89 ? 17.710 -16.576 -0.102 1.00 44.19 89 SER A O 1
ATOM 687 N N . GLN A 1 90 ? 16.048 -16.433 1.398 1.00 49.25 90 GLN A N 1
ATOM 688 C CA . GLN A 1 90 ? 16.906 -16.713 2.561 1.00 49.25 90 GLN A CA 1
ATOM 689 C C . GLN A 1 90 ? 17.300 -18.202 2.570 1.00 49.25 90 GLN A C 1
ATOM 691 O O . GLN A 1 90 ? 16.752 -19.008 3.307 1.00 49.25 90 GLN A O 1
ATOM 696 N N . MET A 1 91 ? 18.216 -18.537 1.663 1.00 44.94 91 MET A N 1
ATOM 697 C CA . MET A 1 91 ? 19.259 -19.560 1.633 1.00 44.94 91 MET A CA 1
ATOM 698 C C . MET A 1 91 ? 19.847 -19.586 0.201 1.00 44.94 91 MET A C 1
ATOM 700 O O . MET A 1 91 ? 19.953 -20.641 -0.415 1.00 44.94 91 MET A O 1
ATOM 704 N N . ILE A 1 92 ? 20.254 -18.437 -0.362 1.00 51.34 92 ILE A N 1
ATOM 705 C CA . ILE A 1 92 ? 21.299 -18.454 -1.399 1.00 51.34 92 ILE A CA 1
ATOM 706 C C . ILE A 1 92 ? 22.633 -18.442 -0.645 1.00 51.34 92 ILE A C 1
ATOM 708 O O . ILE A 1 92 ? 22.990 -17.418 -0.056 1.00 51.34 92 ILE A O 1
ATOM 712 N N . PRO A 1 93 ? 23.354 -19.576 -0.562 1.00 55.75 93 PRO A N 1
ATOM 713 C CA . PRO A 1 93 ? 24.617 -19.623 0.157 1.00 55.75 93 PRO A CA 1
ATOM 714 C C . PRO A 1 93 ? 25.601 -18.645 -0.492 1.00 55.75 93 PRO A C 1
ATOM 716 O O . PRO A 1 93 ? 25.623 -18.498 -1.712 1.00 55.75 93 PRO A O 1
ATOM 719 N N . LYS A 1 94 ? 26.435 -17.985 0.319 1.00 61.41 94 LYS A N 1
ATOM 720 C CA . LYS A 1 94 ? 27.429 -16.988 -0.130 1.00 61.41 94 LYS A CA 1
ATOM 721 C C . LYS A 1 94 ? 28.290 -17.481 -1.308 1.00 61.41 94 LYS A C 1
ATOM 723 O O . LYS A 1 94 ? 28.659 -16.687 -2.165 1.00 61.41 94 LYS A O 1
ATOM 728 N N . SER A 1 95 ? 28.520 -18.794 -1.388 1.00 62.03 95 SER A N 1
ATOM 729 C CA . SER A 1 95 ? 29.195 -19.461 -2.505 1.00 62.03 95 SER A CA 1
ATOM 730 C C . SER A 1 95 ? 28.489 -19.286 -3.853 1.00 62.03 95 SER A C 1
ATOM 732 O O . SER A 1 95 ? 29.160 -19.154 -4.866 1.00 62.03 95 SER A O 1
ATOM 734 N N . VAL A 1 96 ? 27.156 -19.256 -3.898 1.00 66.06 96 VAL A N 1
ATOM 735 C CA . VAL A 1 96 ? 26.383 -19.076 -5.139 1.00 66.06 96 VAL A CA 1
ATOM 736 C C . VAL A 1 96 ? 26.452 -17.631 -5.629 1.00 66.06 96 VAL A C 1
ATOM 738 O O . VAL A 1 96 ? 26.594 -17.412 -6.826 1.00 66.06 96 VAL A O 1
ATOM 741 N N . ILE A 1 97 ? 26.436 -16.649 -4.724 1.00 65.38 97 ILE A N 1
ATOM 742 C CA . ILE A 1 97 ? 26.611 -15.231 -5.085 1.00 65.38 97 ILE A CA 1
ATOM 743 C C . ILE A 1 97 ? 28.020 -15.000 -5.652 1.00 65.38 97 ILE A C 1
ATOM 745 O O . ILE A 1 97 ? 28.168 -14.386 -6.706 1.00 65.38 97 ILE A O 1
ATOM 749 N N . GLU A 1 98 ? 29.042 -15.571 -5.009 1.00 71.31 98 GLU A N 1
ATOM 750 C CA . GLU A 1 98 ? 30.432 -15.521 -5.481 1.00 71.31 98 GLU A CA 1
ATOM 751 C C . GLU A 1 98 ? 30.603 -16.219 -6.844 1.00 71.31 98 GLU A C 1
ATOM 753 O O . GLU A 1 98 ? 31.273 -15.697 -7.734 1.00 71.31 98 GLU A O 1
ATOM 758 N N . LEU A 1 99 ? 29.924 -17.351 -7.064 1.00 71.94 99 LEU A N 1
ATOM 759 C CA . LEU A 1 99 ? 29.888 -18.035 -8.361 1.00 71.94 99 LEU A CA 1
ATOM 760 C C . LEU A 1 99 ? 29.202 -17.194 -9.446 1.00 71.94 99 LEU A C 1
ATOM 762 O O . LEU A 1 99 ? 29.683 -17.151 -10.575 1.00 71.94 99 LEU A O 1
ATOM 766 N N . MET A 1 100 ? 28.101 -16.504 -9.138 1.00 69.69 100 MET A N 1
ATOM 767 C CA . MET A 1 100 ? 27.421 -15.631 -10.104 1.00 69.69 100 MET A CA 1
ATOM 768 C C . MET A 1 100 ? 28.293 -14.434 -10.498 1.00 69.69 100 MET A C 1
ATOM 770 O O . MET A 1 100 ? 28.346 -14.065 -11.675 1.00 69.69 100 MET A O 1
ATOM 774 N N . GLU A 1 101 ? 29.025 -13.864 -9.541 1.00 74.69 101 GLU A N 1
ATOM 775 C CA . GLU A 1 101 ? 29.994 -12.801 -9.806 1.00 74.69 101 GLU A CA 1
ATOM 776 C C . GLU A 1 101 ? 31.166 -13.306 -10.666 1.00 74.69 101 GLU A C 1
ATOM 778 O O . GLU A 1 101 ? 31.551 -12.655 -11.644 1.00 74.69 101 GLU A O 1
ATOM 783 N N . GLN A 1 102 ? 31.660 -14.519 -10.396 1.00 73.00 102 GLN A N 1
ATOM 784 C CA . GLN A 1 102 ? 32.667 -15.178 -11.230 1.00 73.00 102 GLN A CA 1
ATOM 785 C C . GLN A 1 102 ? 32.164 -15.437 -12.657 1.00 73.00 102 GLN A C 1
ATOM 787 O O . GLN A 1 102 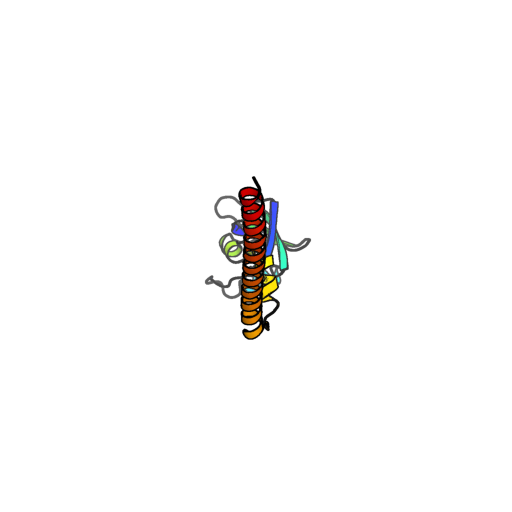? 32.872 -15.122 -13.613 1.00 73.00 102 GLN A O 1
ATOM 792 N N . VAL A 1 103 ? 30.939 -15.943 -12.838 1.00 80.31 103 VAL A N 1
ATOM 793 C CA . VAL A 1 103 ? 30.357 -16.194 -14.171 1.00 80.31 103 VAL A CA 1
ATOM 794 C C . VAL A 1 103 ? 30.235 -14.895 -14.972 1.00 80.31 103 VAL A C 1
ATOM 796 O O . VAL A 1 103 ? 30.563 -14.876 -16.161 1.00 80.31 103 VAL A O 1
ATOM 799 N N . LYS A 1 104 ? 29.839 -13.787 -14.329 1.00 78.50 104 LYS A N 1
ATOM 800 C CA . LYS A 1 104 ? 29.773 -12.468 -14.977 1.00 78.50 104 LYS A CA 1
ATOM 801 C C . LYS A 1 104 ? 31.151 -12.004 -15.458 1.00 78.50 104 LYS A C 1
ATOM 803 O O . LYS A 1 104 ? 31.279 -11.558 -16.598 1.00 78.50 104 LYS A O 1
ATOM 808 N N . SER A 1 105 ? 32.180 -12.155 -14.623 1.00 79.31 105 SER A N 1
ATOM 809 C CA . SER A 1 105 ? 33.566 -11.826 -14.981 1.00 79.31 105 SER A CA 1
ATOM 810 C C . SER A 1 105 ? 34.083 -12.690 -16.143 1.00 79.31 105 SER A C 1
ATOM 812 O O . SER A 1 105 ? 34.613 -12.167 -17.125 1.00 79.31 105 SER A O 1
ATOM 814 N N . ILE A 1 106 ? 33.830 -14.004 -16.105 1.00 83.44 106 ILE A N 1
ATOM 815 C CA . ILE A 1 106 ? 34.226 -14.951 -17.161 1.00 83.44 106 ILE A CA 1
ATOM 816 C C . ILE A 1 106 ? 33.563 -14.598 -18.497 1.00 83.44 106 ILE A C 1
ATOM 818 O O . ILE A 1 106 ? 34.236 -14.557 -19.529 1.00 83.44 106 ILE A O 1
ATOM 822 N N . SER A 1 107 ? 32.263 -14.292 -18.491 1.00 86.81 107 SER A N 1
ATOM 823 C CA . SER A 1 107 ? 31.541 -13.912 -19.709 1.00 86.81 107 SER A CA 1
ATOM 824 C C . SER A 1 107 ? 32.130 -12.656 -20.360 1.00 86.81 107 SER A C 1
ATOM 826 O O . SER A 1 107 ? 32.212 -12.583 -21.587 1.00 86.81 107 SER A O 1
ATOM 828 N N . VAL A 1 108 ? 32.563 -11.677 -19.559 1.00 90.75 108 VAL A N 1
ATOM 829 C CA . VAL A 1 108 ? 33.196 -10.443 -20.053 1.00 90.75 108 VAL A CA 1
ATOM 830 C C . VAL A 1 108 ? 34.572 -10.740 -20.652 1.00 90.75 108 VAL A C 1
ATOM 832 O O . VAL A 1 108 ? 34.883 -10.251 -21.738 1.00 90.75 108 VAL A O 1
ATOM 835 N N . MET A 1 109 ? 35.381 -11.578 -19.999 1.00 91.12 109 MET A N 1
ATOM 836 C CA . MET A 1 109 ? 36.696 -11.969 -20.520 1.00 91.12 109 MET A CA 1
ATOM 837 C C . MET A 1 109 ? 36.597 -12.692 -21.868 1.00 91.12 109 MET A C 1
ATOM 839 O O . MET A 1 109 ? 37.363 -12.388 -22.784 1.00 91.12 109 MET A O 1
ATOM 843 N N . ILE A 1 110 ? 35.636 -13.610 -22.013 1.00 93.75 110 ILE A N 1
ATOM 844 C CA . ILE A 1 110 ? 35.398 -14.331 -23.272 1.00 93.75 110 ILE A CA 1
ATOM 845 C C . ILE A 1 110 ? 35.007 -13.352 -24.382 1.00 93.75 110 ILE A C 1
ATOM 847 O O . ILE A 1 110 ? 35.571 -13.408 -25.475 1.00 93.75 110 ILE A O 1
ATOM 851 N N . LEU A 1 111 ? 34.095 -12.419 -24.096 1.00 94.94 111 LEU A N 1
ATOM 852 C CA . LEU A 1 111 ? 33.654 -11.421 -25.070 1.00 94.94 111 LEU A CA 1
ATOM 853 C C . LEU A 1 111 ? 34.823 -10.556 -25.564 1.00 94.94 111 LEU A C 1
ATOM 855 O O . LEU A 1 111 ? 34.987 -10.376 -26.770 1.00 94.94 111 LEU A O 1
ATOM 859 N N . ILE A 1 112 ? 35.667 -10.071 -24.649 1.00 95.62 112 ILE A N 1
ATOM 860 C CA . ILE A 1 112 ? 36.856 -9.275 -24.992 1.00 95.62 112 ILE A CA 1
ATOM 861 C C . ILE A 1 112 ? 37.829 -10.091 -25.849 1.00 95.62 112 ILE A C 1
ATOM 863 O O . ILE A 1 112 ? 38.350 -9.584 -26.841 1.00 95.62 112 ILE A O 1
ATOM 867 N N . SER A 1 113 ? 38.055 -11.360 -25.505 1.00 95.06 113 SER A N 1
ATOM 868 C CA . SER A 1 113 ? 38.957 -12.233 -26.258 1.00 95.06 113 SER A CA 1
ATOM 869 C C . SER A 1 113 ? 38.469 -12.461 -27.696 1.00 95.06 113 SER A C 1
ATOM 871 O O . SER A 1 113 ? 39.251 -12.334 -28.638 1.00 95.06 113 SER A O 1
ATOM 873 N N . ILE A 1 114 ? 37.164 -12.687 -27.887 1.00 96.00 114 ILE A N 1
ATOM 874 C CA . ILE A 1 114 ? 36.547 -12.808 -29.218 1.00 96.00 114 ILE A CA 1
ATOM 875 C C . ILE A 1 114 ? 36.710 -11.509 -30.016 1.00 96.00 114 ILE A C 1
ATOM 877 O O . ILE A 1 114 ? 37.085 -11.549 -31.186 1.00 96.00 114 ILE A O 1
ATOM 881 N N . ILE A 1 115 ? 36.473 -10.353 -29.389 1.00 96.00 115 ILE A N 1
ATOM 882 C CA . ILE A 1 115 ? 36.639 -9.046 -30.039 1.00 96.00 115 ILE A CA 1
ATOM 883 C C . ILE A 1 115 ? 38.086 -8.855 -30.517 1.00 96.00 115 ILE A C 1
ATOM 885 O O . ILE A 1 115 ? 38.302 -8.448 -31.657 1.00 96.00 115 ILE A O 1
ATOM 889 N N . LEU A 1 116 ? 39.080 -9.194 -29.691 1.00 95.06 116 LEU A N 1
ATOM 890 C CA . LEU A 1 116 ? 40.493 -9.095 -30.068 1.00 95.06 116 LEU A CA 1
ATOM 891 C C . LEU A 1 116 ? 40.857 -10.017 -31.241 1.00 95.06 116 LEU A C 1
ATOM 893 O O . LEU A 1 116 ? 41.599 -9.594 -32.127 1.00 95.06 116 LEU A O 1
ATOM 897 N N . LEU A 1 117 ? 40.310 -11.237 -31.283 1.00 94.38 117 LEU A N 1
ATOM 898 C CA . LEU A 1 117 ? 40.499 -12.164 -32.407 1.00 94.38 117 LEU A CA 1
ATOM 899 C C . LEU A 1 117 ? 39.881 -11.636 -33.709 1.00 94.38 117 LEU A C 1
ATOM 901 O O . LEU A 1 117 ? 40.470 -11.770 -34.778 1.00 94.38 117 LEU A O 1
ATOM 905 N N . LEU A 1 118 ? 38.713 -10.996 -33.639 1.00 93.12 118 LEU A N 1
ATOM 906 C CA . LEU A 1 118 ? 38.090 -10.390 -34.818 1.00 93.12 118 LEU A CA 1
ATOM 907 C C . LEU A 1 118 ? 38.890 -9.188 -35.333 1.00 93.12 118 LEU A C 1
ATOM 909 O O . LEU A 1 118 ? 39.043 -9.019 -36.543 1.00 93.12 118 LEU A O 1
ATOM 913 N N . ILE A 1 119 ? 39.421 -8.365 -34.423 1.00 93.31 119 ILE A N 1
ATOM 914 C CA . ILE A 1 119 ? 40.260 -7.214 -34.775 1.00 93.31 119 ILE A CA 1
ATOM 915 C C . ILE A 1 119 ? 41.568 -7.676 -35.426 1.00 93.31 119 ILE A C 1
ATOM 917 O O . ILE A 1 119 ? 41.983 -7.083 -36.422 1.00 93.31 119 ILE A O 1
ATOM 921 N N . SER A 1 120 ? 42.212 -8.726 -34.907 1.00 90.94 120 SER A N 1
ATOM 922 C CA . SER A 1 120 ? 43.462 -9.237 -35.482 1.00 90.94 120 SER A CA 1
ATOM 923 C C . SER A 1 120 ? 43.262 -9.816 -36.888 1.00 90.94 120 SER A C 1
ATOM 925 O O . SER A 1 120 ? 44.040 -9.496 -37.789 1.00 90.94 120 SER A O 1
ATOM 927 N N . GLU A 1 121 ? 42.194 -10.585 -37.113 1.00 90.25 121 GLU A N 1
ATOM 928 C CA . GLU A 1 121 ? 41.812 -11.099 -38.438 1.00 90.25 121 GLU A CA 1
ATOM 929 C C . GLU A 1 121 ? 41.507 -9.963 -39.428 1.00 90.25 121 GLU A C 1
ATOM 931 O O . GLU A 1 121 ? 41.977 -9.967 -40.571 1.00 90.25 121 GLU A O 1
ATOM 936 N N . LEU A 1 122 ? 40.768 -8.939 -38.984 1.00 88.62 122 LEU A N 1
ATOM 937 C CA . LEU A 1 122 ? 40.473 -7.756 -39.793 1.00 88.62 122 LEU A CA 1
ATOM 938 C C . LEU A 1 122 ? 41.756 -7.003 -40.173 1.00 88.62 122 LEU A C 1
ATOM 940 O O . LEU A 1 122 ? 41.942 -6.647 -41.338 1.00 88.62 122 LEU A O 1
ATOM 944 N N . PHE A 1 123 ? 42.658 -6.804 -39.212 1.00 89.94 123 PHE A N 1
ATOM 945 C CA . PHE A 1 123 ? 43.939 -6.136 -39.426 1.00 89.94 123 PHE A CA 1
ATOM 946 C C . PHE A 1 123 ? 44.816 -6.893 -40.432 1.00 89.94 123 PHE A C 1
ATOM 948 O O . PHE A 1 123 ? 45.344 -6.292 -41.370 1.00 89.94 123 PHE A O 1
ATOM 955 N N . LEU A 1 124 ? 44.916 -8.220 -40.302 1.00 85.75 124 LEU A N 1
ATOM 956 C CA . LEU A 1 124 ? 45.678 -9.059 -41.228 1.00 85.75 124 LEU A CA 1
ATOM 957 C C . LEU A 1 124 ? 45.121 -8.974 -42.658 1.00 85.75 124 LEU A C 1
ATOM 959 O O . LEU A 1 124 ? 45.881 -8.916 -43.629 1.00 85.75 124 LEU A O 1
ATOM 963 N N . LYS A 1 125 ? 43.791 -8.938 -42.794 1.00 88.19 125 LYS A N 1
ATOM 964 C CA . LYS A 1 125 ? 43.106 -8.823 -44.085 1.00 88.19 125 LYS A CA 1
ATOM 965 C C . LYS A 1 125 ? 43.348 -7.464 -44.747 1.00 88.19 125 LYS A C 1
ATOM 967 O O . LYS A 1 125 ? 43.613 -7.422 -45.946 1.00 88.19 125 LYS A O 1
ATOM 972 N N . VAL A 1 126 ? 43.321 -6.376 -43.974 1.00 87.50 126 VAL A N 1
ATOM 973 C CA . VAL A 1 126 ? 43.647 -5.020 -44.452 1.00 87.50 126 VAL A CA 1
ATOM 974 C C . VAL A 1 126 ? 45.112 -4.927 -44.881 1.00 87.50 126 VAL A C 1
ATOM 976 O O . VAL A 1 126 ? 45.398 -4.431 -45.966 1.00 87.50 126 VAL A O 1
ATOM 979 N N . MET A 1 127 ? 46.042 -5.465 -44.088 1.00 87.25 127 MET A N 1
ATOM 980 C CA . MET A 1 127 ? 47.468 -5.447 -44.424 1.00 87.25 127 MET A CA 1
ATOM 981 C C . MET A 1 127 ? 47.768 -6.229 -45.710 1.00 87.25 127 MET A C 1
ATOM 983 O O . MET A 1 127 ? 48.521 -5.749 -46.554 1.00 87.25 127 MET A O 1
ATOM 987 N N . LYS A 1 128 ? 47.137 -7.397 -45.907 1.00 83.31 128 LYS A N 1
ATOM 988 C CA . LYS A 1 128 ? 47.239 -8.150 -47.169 1.00 83.31 128 LYS A CA 1
ATOM 989 C C . LYS A 1 128 ? 46.680 -7.379 -48.364 1.00 83.31 128 LYS A C 1
ATOM 991 O O . LYS A 1 128 ? 47.244 -7.491 -49.443 1.00 83.31 128 LYS A O 1
ATOM 996 N N . LEU A 1 129 ? 45.601 -6.615 -48.186 1.00 81.31 129 LEU A N 1
ATOM 997 C CA . LEU A 1 129 ? 45.004 -5.814 -49.258 1.00 81.31 129 LEU A CA 1
ATOM 998 C C . LEU A 1 129 ? 45.908 -4.641 -49.667 1.00 81.31 129 LEU A C 1
ATOM 1000 O O . LEU A 1 129 ? 46.056 -4.376 -50.853 1.00 81.31 129 LEU A O 1
ATOM 1004 N N . ILE A 1 130 ? 46.540 -3.979 -48.693 1.00 79.62 130 ILE A N 1
ATOM 1005 C CA . ILE A 1 130 ? 47.472 -2.867 -48.937 1.00 79.62 130 ILE A CA 1
ATOM 1006 C C . ILE A 1 130 ? 48.775 -3.368 -49.574 1.00 79.62 130 ILE A C 1
ATOM 1008 O O . ILE A 1 130 ? 49.301 -2.715 -50.463 1.00 79.62 130 ILE A O 1
ATOM 1012 N N . ALA A 1 131 ? 49.290 -4.530 -49.160 1.00 74.31 131 ALA A N 1
ATOM 1013 C CA . ALA A 1 131 ? 50.531 -5.094 -49.702 1.00 74.31 131 ALA A CA 1
ATOM 1014 C C . ALA A 1 131 ? 50.407 -5.646 -51.139 1.00 74.31 131 ALA A C 1
ATOM 1016 O O . ALA A 1 131 ? 51.422 -5.987 -51.741 1.00 74.31 131 ALA A O 1
ATOM 1017 N N . PHE A 1 132 ? 49.184 -5.778 -51.665 1.00 64.12 132 PHE A N 1
ATOM 1018 C CA . PHE A 1 132 ? 48.895 -6.275 -53.018 1.00 64.12 132 PHE A CA 1
ATOM 1019 C C . PHE A 1 132 ? 48.401 -5.177 -53.984 1.00 64.12 132 PHE A C 1
ATOM 1021 O O . PHE A 1 132 ? 48.040 -5.499 -55.117 1.00 64.12 132 PHE A O 1
ATOM 1028 N N . SER A 1 133 ? 48.372 -3.911 -53.540 1.00 54.31 133 SER A N 1
ATOM 1029 C CA . SER A 1 133 ? 48.107 -2.717 -54.360 1.00 54.31 133 SER A CA 1
ATOM 1030 C C . SER A 1 133 ? 49.398 -1.985 -54.697 1.00 54.31 133 SER A C 1
ATOM 1032 O O . SER A 1 133 ? 49.360 -1.266 -55.720 1.00 54.31 133 SER A O 1
#

Foldseek 3Di:
DWQLPDDAFDKFFFAAFDDPDPDPCLRVVCVVLVLDGRWMKHFNDDDPDQFWTWMDTHDGRIDTHGSVRRVRGDGDDPVVVVVVVVVVPPPPPPVNVVVVVVVVVVVVVVVVVVVVVVVVVVVVVVVVVVVVD

pLDDT: mean 83.39, std 15.41, range [39.97, 97.25]